Protein AF-A0A2S9G5Q4-F1 (afdb_monomer_lite)

Sequence (85 aa):
LLTGRNHHSVGMGNITETATAAPGYTSVLPNTKAPLPLTLKLTGYSTAQFGKCHEVPVWQTSPAGPFTAWPTGGGGFEYFYGFIG

Foldseek 3Di:
DFQPDDQLQQLRPDFLVPADPDRSRNLHGDPVGAGPLQVCVVVPDQFEDEEEDRSDRPVQQDPVGPCCRPCCNPVNHVYYDYHYD

Radius of gyration: 12.37 Å; chains: 1; bounding box: 26×26×30 Å

Secondary structure (DSSP, 8-state):
-TTSS-GGGGT-SS-GGG--SSTT-SS---TTS--HHHHHHHTT---EEEEEE--S-GGG-STTS--TTSTTTTSS-SEEEEEE-

pLDDT: mean 95.66, std 2.72, range [84.12, 98.56]

Structure (mmCIF, N/CA/C/O backbone):
data_AF-A0A2S9G5Q4-F1
#
_entry.id   AF-A0A2S9G5Q4-F1
#
loop_
_atom_site.group_PDB
_atom_site.id
_atom_site.type_symbol
_atom_site.label_atom_id
_atom_site.label_alt_id
_atom_site.label_comp_id
_atom_site.label_asym_id
_atom_site.label_entity_id
_atom_site.label_seq_id
_atom_site.pdbx_PDB_ins_code
_atom_site.Cartn_x
_atom_site.Cartn_y
_atom_site.Cartn_z
_atom_site.occupancy
_atom_site.B_iso_or_equiv
_atom_site.auth_seq_id
_atom_site.auth_comp_id
_atom_site.auth_asym_id
_atom_site.auth_atom_id
_atom_site.pdbx_PDB_model_num
ATOM 1 N N . LEU A 1 1 ? 7.870 -4.061 3.794 1.00 94.31 1 LEU A N 1
ATOM 2 C CA . LEU A 1 1 ? 7.296 -4.246 5.149 1.00 94.31 1 LEU A CA 1
ATOM 3 C C . LEU A 1 1 ? 5.872 -4.794 5.091 1.00 94.31 1 LEU A C 1
ATOM 5 O O . LEU A 1 1 ? 5.667 -5.924 5.509 1.00 94.31 1 LEU A O 1
ATOM 9 N N . LEU A 1 2 ? 4.917 -4.040 4.534 1.00 97.12 2 LEU A N 1
ATOM 10 C CA . LEU A 1 2 ? 3.477 -4.329 4.627 1.00 97.12 2 LEU A CA 1
ATOM 11 C C . LEU A 1 2 ? 3.059 -5.728 4.161 1.00 97.12 2 LEU A C 1
ATOM 13 O O . LEU A 1 2 ? 2.102 -6.278 4.678 1.00 97.12 2 LEU A O 1
ATOM 17 N N . THR A 1 3 ? 3.761 -6.325 3.203 1.00 97.31 3 THR A N 1
ATOM 18 C CA . THR A 1 3 ? 3.400 -7.638 2.652 1.00 97.31 3 THR A CA 1
ATOM 19 C C . THR A 1 3 ? 4.064 -8.818 3.358 1.00 97.31 3 THR A C 1
ATOM 21 O O . THR A 1 3 ? 3.708 -9.954 3.046 1.00 97.31 3 THR A O 1
ATOM 24 N N . GLY A 1 4 ? 5.054 -8.580 4.232 1.00 97.56 4 GLY A N 1
ATOM 25 C CA . GLY A 1 4 ? 5.873 -9.630 4.856 1.00 97.56 4 GLY A CA 1
ATOM 26 C C . GLY A 1 4 ? 6.663 -10.500 3.866 1.00 97.56 4 GLY A C 1
ATOM 27 O O . GLY A 1 4 ? 7.015 -11.629 4.189 1.00 97.56 4 GLY A O 1
ATOM 28 N N . ARG A 1 5 ? 6.893 -10.023 2.634 1.00 97.81 5 ARG A N 1
ATOM 29 C CA . ARG A 1 5 ? 7.486 -10.799 1.531 1.00 97.81 5 ARG A CA 1
ATOM 30 C C . ARG A 1 5 ? 8.718 -10.121 0.946 1.00 97.81 5 ARG A C 1
ATOM 32 O O . ARG A 1 5 ? 8.918 -8.921 1.123 1.00 97.81 5 ARG A O 1
ATOM 39 N N . ASN A 1 6 ? 9.510 -10.893 0.200 1.00 97.81 6 ASN A N 1
ATOM 40 C CA . ASN A 1 6 ? 10.615 -10.365 -0.597 1.00 97.81 6 ASN A CA 1
ATOM 41 C C . ASN A 1 6 ? 10.100 -9.269 -1.554 1.00 97.81 6 ASN A C 1
ATOM 43 O O . ASN A 1 6 ? 9.126 -9.485 -2.278 1.00 97.81 6 ASN A O 1
ATOM 47 N N . HIS A 1 7 ? 10.756 -8.111 -1.559 1.00 97.31 7 HIS A N 1
ATOM 48 C CA . HIS A 1 7 ? 10.344 -6.927 -2.315 1.00 97.31 7 HIS A CA 1
ATOM 49 C C . HIS A 1 7 ? 10.272 -7.118 -3.845 1.00 97.31 7 HIS A C 1
ATOM 51 O O . HIS A 1 7 ? 9.344 -6.605 -4.469 1.00 97.31 7 HIS A O 1
ATOM 57 N N . HIS A 1 8 ? 11.124 -7.957 -4.444 1.00 97.56 8 HIS A N 1
ATOM 58 C CA . HIS A 1 8 ? 11.022 -8.303 -5.866 1.00 97.56 8 HIS A CA 1
ATOM 59 C C . HIS A 1 8 ? 9.743 -9.097 -6.166 1.00 97.56 8 HIS A C 1
ATOM 61 O O . HIS A 1 8 ? 9.119 -8.914 -7.205 1.00 97.56 8 HIS A O 1
ATOM 67 N N . SER A 1 9 ? 9.285 -9.941 -5.233 1.00 97.62 9 SER A N 1
ATOM 68 C CA . SER A 1 9 ? 8.067 -10.750 -5.421 1.00 97.62 9 SER A CA 1
ATOM 69 C C . SER A 1 9 ? 6.760 -9.945 -5.375 1.00 97.62 9 SER A C 1
ATOM 71 O O . SER A 1 9 ? 5.690 -10.489 -5.654 1.00 97.62 9 SER A O 1
ATOM 73 N N . VAL A 1 10 ? 6.837 -8.663 -5.004 1.00 97.19 10 VAL A N 1
ATOM 74 C CA . VAL A 1 10 ? 5.693 -7.747 -4.880 1.00 97.19 10 VAL A CA 1
ATOM 75 C C . VAL A 1 10 ? 5.826 -6.512 -5.774 1.00 97.19 10 VAL A C 1
ATOM 77 O O . VAL A 1 10 ? 5.131 -5.528 -5.549 1.00 97.19 10 VAL A O 1
ATOM 80 N N . GLY A 1 11 ? 6.708 -6.555 -6.778 1.00 97.00 11 GLY A N 1
ATOM 81 C CA . GLY A 1 11 ? 6.870 -5.463 -7.741 1.00 97.00 11 GLY A CA 1
ATOM 82 C C . GLY A 1 11 ? 7.657 -4.259 -7.217 1.00 97.00 11 GLY A C 1
ATOM 83 O O . GLY A 1 11 ? 7.694 -3.245 -7.900 1.00 97.00 11 GLY A O 1
ATOM 84 N N . MET A 1 12 ? 8.287 -4.358 -6.043 1.00 97.19 12 MET A N 1
ATOM 85 C CA . MET A 1 12 ? 8.966 -3.253 -5.350 1.00 97.19 12 MET A CA 1
ATOM 86 C C . MET A 1 12 ? 10.483 -3.481 -5.252 1.00 97.19 12 MET A C 1
ATOM 88 O O . MET A 1 12 ? 11.092 -3.258 -4.206 1.00 97.19 12 MET A O 1
ATOM 92 N N . GLY A 1 13 ? 11.114 -3.969 -6.325 1.00 97.06 13 GLY A N 1
ATOM 93 C CA . GLY A 1 13 ? 12.570 -4.165 -6.401 1.00 97.06 13 GLY A CA 1
ATOM 94 C C . GLY A 1 13 ? 13.396 -2.870 -6.337 1.00 97.06 13 GLY A C 1
ATOM 95 O O . GLY A 1 13 ? 14.619 -2.927 -6.235 1.00 97.06 13 GLY A O 1
ATOM 96 N N . ASN A 1 14 ? 12.736 -1.716 -6.398 1.00 95.69 14 ASN A N 1
ATOM 97 C CA . ASN A 1 14 ? 13.285 -0.367 -6.368 1.00 95.69 14 ASN A CA 1
ATOM 98 C C . ASN A 1 14 ? 12.217 0.639 -5.901 1.00 95.69 14 ASN A C 1
ATOM 100 O O . ASN A 1 14 ? 11.061 0.270 -5.687 1.00 95.69 14 ASN A O 1
ATOM 104 N N . ILE A 1 15 ? 12.606 1.909 -5.746 1.00 95.56 15 ILE A N 1
ATOM 105 C CA . ILE A 1 15 ? 11.654 2.998 -5.489 1.00 95.56 15 ILE A CA 1
ATOM 106 C C . ILE A 1 15 ? 10.742 3.215 -6.702 1.00 95.56 15 ILE A C 1
ATOM 108 O O . ILE A 1 15 ? 11.164 3.009 -7.847 1.00 95.56 15 ILE A O 1
ATOM 112 N N . THR A 1 16 ? 9.510 3.656 -6.446 1.00 96.25 16 THR A N 1
ATOM 113 C CA . THR A 1 16 ? 8.429 3.727 -7.445 1.00 96.25 16 THR A CA 1
ATOM 114 C C . THR A 1 16 ? 8.794 4.562 -8.678 1.00 96.25 16 THR A C 1
ATOM 116 O O . THR A 1 16 ? 8.442 4.208 -9.799 1.00 96.25 16 THR A O 1
ATOM 119 N N . GLU A 1 17 ? 9.586 5.616 -8.494 1.00 96.25 17 GLU A N 1
ATOM 120 C CA . GLU A 1 17 ? 10.038 6.576 -9.506 1.00 96.25 17 GLU A CA 1
ATOM 121 C C . GLU A 1 17 ? 10.950 5.949 -10.559 1.00 96.25 17 GLU A C 1
ATOM 123 O O . GLU A 1 17 ? 11.088 6.470 -11.662 1.00 96.25 17 GLU A O 1
ATOM 128 N N . THR A 1 18 ? 11.584 4.829 -10.217 1.00 96.94 18 THR A N 1
ATOM 129 C CA . THR A 1 18 ? 12.516 4.122 -11.101 1.00 96.94 18 THR A CA 1
ATOM 130 C C . THR A 1 18 ? 11.905 2.845 -11.677 1.00 96.94 18 THR A C 1
ATOM 132 O O . THR A 1 18 ? 12.630 2.015 -12.224 1.00 96.94 18 THR A O 1
ATOM 135 N N . ALA A 1 19 ? 10.587 2.653 -11.537 1.00 96.50 19 ALA A N 1
ATOM 136 C CA . ALA A 1 19 ? 9.882 1.466 -12.008 1.00 96.50 19 ALA A CA 1
ATOM 137 C C . ALA A 1 19 ? 10.179 1.155 -13.484 1.00 96.50 19 ALA A C 1
ATOM 139 O O . ALA A 1 19 ? 10.297 2.041 -14.330 1.00 96.50 19 ALA A O 1
ATOM 140 N N . THR A 1 20 ? 10.267 -0.133 -13.798 1.00 96.31 20 THR A N 1
ATOM 141 C CA . THR A 1 20 ? 10.520 -0.642 -15.148 1.00 96.31 20 THR A CA 1
ATOM 142 C C . THR A 1 20 ? 9.523 -1.744 -15.497 1.00 96.31 20 THR A C 1
ATOM 144 O O . THR A 1 20 ? 8.787 -2.242 -14.646 1.00 96.31 20 THR A O 1
ATOM 147 N N . ALA A 1 21 ? 9.519 -2.176 -16.758 1.00 95.69 21 ALA A N 1
ATOM 148 C CA . ALA A 1 21 ? 8.735 -3.332 -17.190 1.00 95.69 21 ALA A CA 1
ATOM 149 C C . ALA A 1 21 ? 9.344 -4.684 -16.755 1.00 95.69 21 ALA A C 1
ATOM 151 O O . ALA A 1 21 ? 8.736 -5.729 -16.989 1.00 95.69 21 ALA A O 1
ATOM 152 N N . ALA A 1 22 ? 10.539 -4.692 -16.149 1.00 97.31 22 ALA A N 1
ATOM 153 C CA . ALA A 1 22 ? 11.190 -5.926 -15.729 1.00 97.31 22 ALA A CA 1
ATOM 154 C C . ALA A 1 22 ? 10.403 -6.610 -14.588 1.00 97.31 22 ALA A C 1
ATOM 156 O O . ALA A 1 22 ? 9.900 -5.928 -13.685 1.00 97.31 22 ALA A O 1
ATOM 157 N N . PRO A 1 23 ? 10.314 -7.956 -14.575 1.00 96.12 23 PRO A N 1
ATOM 158 C CA . PRO A 1 23 ? 9.624 -8.685 -13.517 1.00 96.12 23 PRO A CA 1
ATOM 159 C C . PRO A 1 23 ? 10.139 -8.313 -12.121 1.00 96.12 23 PRO A C 1
ATOM 161 O O . PRO A 1 23 ? 11.326 -8.436 -11.832 1.00 96.12 23 PRO A O 1
ATOM 164 N N . GLY A 1 24 ? 9.232 -7.869 -11.249 1.00 97.00 24 GLY A N 1
ATOM 165 C CA . GLY A 1 24 ? 9.542 -7.487 -9.868 1.00 97.00 24 GLY A CA 1
ATOM 166 C C . GLY A 1 24 ? 9.944 -6.024 -9.647 1.00 97.00 24 GLY A C 1
ATOM 167 O O . GLY A 1 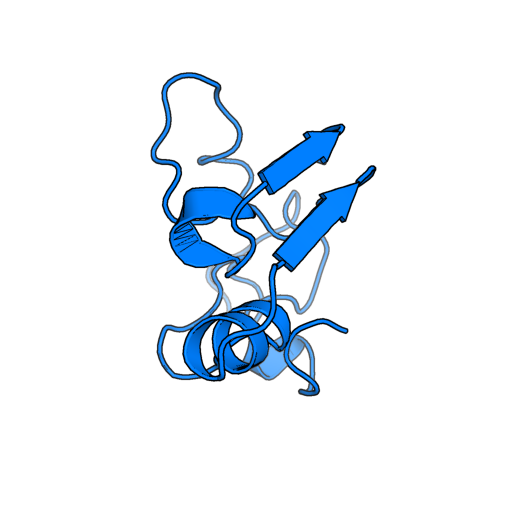24 ? 10.170 -5.644 -8.500 1.00 97.00 24 GLY A O 1
ATOM 168 N N . TYR A 1 25 ? 9.970 -5.199 -10.698 1.00 97.75 25 TYR A N 1
ATOM 169 C CA . TYR A 1 25 ? 10.358 -3.778 -10.651 1.00 97.75 25 TYR A CA 1
ATOM 170 C C . TYR A 1 25 ? 9.249 -2.848 -11.168 1.00 97.75 25 TYR A C 1
ATOM 172 O O . TYR A 1 25 ? 9.517 -1.741 -11.621 1.00 97.75 25 TYR A O 1
ATOM 180 N N . THR A 1 26 ? 7.996 -3.304 -11.149 1.00 96.88 26 THR A N 1
ATOM 181 C CA . THR A 1 26 ? 6.867 -2.621 -11.798 1.00 96.88 26 THR A CA 1
ATOM 182 C C . THR A 1 26 ? 6.209 -1.550 -10.936 1.00 96.88 26 THR A C 1
ATOM 184 O O . THR A 1 26 ? 5.322 -0.861 -11.421 1.00 96.88 26 THR A O 1
ATOM 187 N N . SER A 1 27 ? 6.572 -1.427 -9.657 1.00 96.12 27 SER A N 1
ATOM 188 C CA . SER A 1 27 ? 5.886 -0.612 -8.642 1.00 96.12 27 SER A CA 1
ATOM 189 C C . SER A 1 27 ? 4.417 -0.990 -8.391 1.00 96.12 27 SER A C 1
ATOM 191 O O . SER A 1 27 ? 3.715 -0.287 -7.666 1.00 96.12 27 SER A O 1
ATOM 193 N N . VAL A 1 28 ? 3.930 -2.096 -8.959 1.00 94.88 28 VAL A N 1
ATOM 194 C CA . VAL A 1 28 ? 2.538 -2.538 -8.817 1.00 94.88 28 VAL A CA 1
ATOM 195 C C . VAL A 1 28 ? 2.485 -3.765 -7.921 1.00 94.88 28 VAL A C 1
ATOM 197 O O . VAL A 1 28 ? 3.015 -4.821 -8.270 1.00 94.88 28 VAL A O 1
ATOM 200 N N . LEU A 1 29 ? 1.792 -3.636 -6.788 1.00 95.06 29 LEU A N 1
ATOM 201 C CA . LEU A 1 29 ? 1.518 -4.753 -5.892 1.00 95.06 29 LEU A CA 1
ATOM 202 C C . LEU A 1 29 ? 0.583 -5.772 -6.577 1.00 95.06 29 LEU A C 1
ATOM 204 O O . LEU A 1 29 ? -0.539 -5.414 -6.942 1.00 95.06 29 LEU A O 1
ATOM 208 N N . PRO A 1 30 ? 0.977 -7.052 -6.718 1.00 94.12 30 PRO A N 1
ATOM 209 C CA . PRO A 1 30 ? 0.092 -8.075 -7.264 1.00 94.12 30 PRO A CA 1
ATOM 210 C C . PRO A 1 30 ? -1.099 -8.356 -6.340 1.00 94.12 30 PRO A C 1
ATOM 212 O O . PRO A 1 30 ? -0.940 -8.482 -5.124 1.00 94.12 30 PRO A O 1
ATOM 215 N N . ASN A 1 31 ? -2.277 -8.597 -6.919 1.00 91.75 31 ASN A N 1
ATOM 216 C CA . ASN A 1 31 ? -3.502 -8.945 -6.179 1.00 91.75 31 ASN A CA 1
ATOM 217 C C . ASN 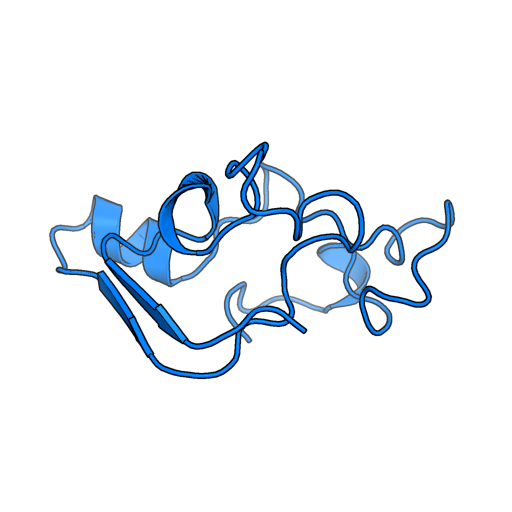A 1 31 ? -3.428 -10.289 -5.416 1.00 91.75 31 ASN A C 1
ATOM 219 O O . ASN A 1 31 ? -4.315 -10.607 -4.631 1.00 91.75 31 ASN A O 1
ATOM 223 N N . THR A 1 32 ? -2.361 -11.069 -5.606 1.00 94.94 32 THR A N 1
ATOM 224 C CA . THR A 1 32 ? -2.098 -12.327 -4.889 1.00 94.94 32 THR A CA 1
ATOM 225 C C . THR A 1 32 ? -1.282 -12.138 -3.604 1.00 94.94 32 THR A C 1
ATOM 227 O O . THR A 1 32 ? -0.945 -13.120 -2.936 1.00 94.94 32 THR A O 1
ATOM 230 N N . LYS A 1 33 ? -0.913 -10.897 -3.247 1.00 95.44 33 LYS A N 1
ATOM 231 C CA . LYS A 1 33 ? 0.015 -10.578 -2.148 1.00 95.44 33 LYS A CA 1
ATOM 232 C C . LYS A 1 33 ? -0.580 -9.522 -1.211 1.00 95.44 33 LYS A C 1
ATOM 234 O O . LYS A 1 33 ? -0.121 -8.387 -1.171 1.00 95.44 33 LYS A O 1
ATOM 239 N N . ALA A 1 34 ? -1.584 -9.922 -0.432 1.00 95.00 34 ALA A N 1
ATOM 240 C CA . ALA A 1 34 ? -2.280 -9.031 0.498 1.00 95.00 34 ALA A CA 1
ATOM 241 C C . ALA A 1 34 ? -1.316 -8.306 1.473 1.00 95.00 34 ALA A C 1
ATOM 243 O O . ALA A 1 34 ? -0.458 -8.970 2.077 1.00 95.00 34 ALA A O 1
ATOM 244 N N . PRO A 1 35 ? -1.455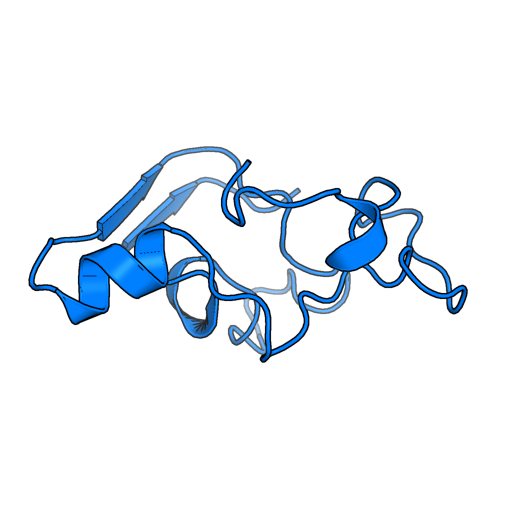 -6.975 1.642 1.00 96.50 35 PRO A N 1
ATOM 245 C CA . PRO A 1 35 ? -0.838 -6.220 2.730 1.00 96.50 35 PRO A CA 1
ATOM 246 C C . PRO A 1 35 ? -1.418 -6.606 4.099 1.00 96.50 35 PRO A C 1
ATOM 248 O O . PRO A 1 35 ? -2.608 -6.881 4.222 1.00 96.50 35 PRO A O 1
ATOM 251 N N . LEU A 1 36 ? -0.596 -6.546 5.145 1.00 97.88 36 LEU A N 1
ATOM 252 C CA . LEU A 1 36 ? -0.980 -6.717 6.548 1.00 97.88 36 LEU A CA 1
ATOM 253 C C . LEU A 1 36 ? -2.224 -5.902 6.951 1.00 97.88 36 LEU A C 1
ATOM 255 O O . LEU A 1 36 ? -3.141 -6.507 7.501 1.00 97.88 36 LEU A O 1
ATOM 259 N N . PRO A 1 37 ? -2.310 -4.582 6.685 1.00 97.94 37 PRO A N 1
ATOM 260 C CA . PRO A 1 37 ? -3.513 -3.803 7.000 1.00 97.94 37 PRO A CA 1
ATOM 261 C C . PRO A 1 37 ? -4.786 -4.360 6.350 1.00 97.94 37 PRO A C 1
ATOM 263 O O . PRO A 1 37 ? -5.814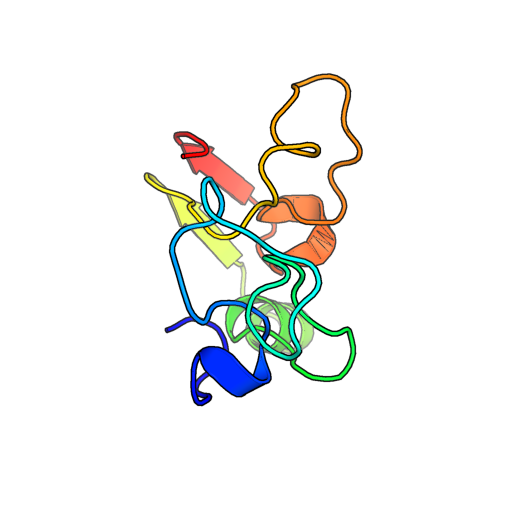 -4.402 7.015 1.00 97.94 37 PRO A O 1
ATOM 266 N N . LEU A 1 38 ? -4.730 -4.887 5.119 1.00 96.69 38 LEU A N 1
ATOM 267 C CA . LEU A 1 38 ? -5.900 -5.517 4.497 1.00 96.69 38 LEU A CA 1
ATOM 268 C C . LEU A 1 38 ? -6.351 -6.755 5.282 1.00 96.69 38 LEU A C 1
ATOM 270 O O . LEU A 1 38 ? -7.540 -6.912 5.548 1.00 96.69 38 LEU A O 1
ATOM 274 N N . THR A 1 39 ? -5.412 -7.611 5.690 1.00 96.88 39 THR A N 1
ATOM 275 C CA . THR A 1 39 ? -5.722 -8.773 6.535 1.00 96.88 39 THR A CA 1
ATOM 276 C C . THR A 1 39 ? -6.345 -8.339 7.861 1.00 96.88 39 THR A C 1
ATOM 278 O O . THR A 1 39 ? -7.372 -8.882 8.255 1.00 96.88 39 THR A O 1
ATOM 281 N N . LEU A 1 40 ? -5.765 -7.335 8.526 1.00 98.19 40 LEU A N 1
ATOM 282 C CA . LEU A 1 40 ? -6.259 -6.825 9.807 1.00 98.19 40 LEU A CA 1
ATOM 283 C C . LEU A 1 40 ? -7.674 -6.249 9.682 1.00 98.19 40 LEU A C 1
ATOM 285 O O . LEU A 1 40 ? -8.553 -6.630 10.459 1.00 98.19 40 LEU A O 1
ATOM 289 N N . LYS A 1 41 ? -7.918 -5.419 8.661 1.00 97.44 41 LYS A N 1
ATOM 290 C CA . LYS A 1 41 ? -9.239 -4.865 8.339 1.00 97.44 41 LYS A CA 1
ATOM 291 C C . LYS A 1 41 ? -10.287 -5.964 8.174 1.00 97.44 41 LYS A C 1
ATOM 293 O O . LYS A 1 41 ? -11.358 -5.898 8.769 1.00 97.44 41 LYS A O 1
ATOM 298 N N . LEU A 1 42 ? -9.965 -7.013 7.413 1.00 96.25 42 LEU A N 1
ATOM 299 C CA . LEU A 1 42 ? -10.870 -8.150 7.197 1.00 96.25 42 LEU A CA 1
ATOM 300 C C . LEU A 1 42 ? -11.138 -8.969 8.471 1.00 96.25 42 LEU A C 1
ATOM 302 O O . LEU A 1 42 ? -12.112 -9.714 8.520 1.00 96.25 42 LEU A O 1
ATOM 306 N N . THR A 1 43 ? -10.308 -8.815 9.503 1.00 97.75 43 THR A N 1
ATOM 307 C CA . THR A 1 43 ? -10.482 -9.448 10.821 1.00 97.75 43 THR A CA 1
ATOM 308 C C . THR A 1 43 ? -11.070 -8.514 11.887 1.00 97.75 43 THR A C 1
ATOM 310 O O . THR A 1 43 ? -11.059 -8.853 13.066 1.00 97.75 43 THR A O 1
ATOM 313 N N . GLY A 1 44 ? -11.607 -7.354 11.492 1.00 97.81 44 GLY A N 1
ATOM 314 C CA . GLY A 1 44 ? -12.332 -6.446 12.389 1.00 97.81 44 GLY A CA 1
ATOM 315 C C . GLY A 1 44 ? -11.470 -5.403 13.102 1.00 97.81 44 GLY A C 1
ATOM 316 O O . GLY A 1 44 ? -11.971 -4.703 13.980 1.00 97.81 44 GLY A O 1
ATOM 317 N N . TYR A 1 45 ? -10.194 -5.267 12.736 1.00 98.56 45 TYR A N 1
ATOM 318 C CA . TYR A 1 45 ? -9.368 -4.165 13.227 1.00 98.56 45 TYR A CA 1
ATOM 319 C C . TYR A 1 45 ? -9.669 -2.881 12.461 1.00 98.56 45 TYR A C 1
ATOM 321 O O . TYR A 1 45 ? -9.774 -2.899 11.238 1.00 98.56 45 TYR A O 1
ATOM 329 N N . SER A 1 46 ? -9.692 -1.755 13.175 1.00 98.31 46 SER A N 1
ATOM 330 C CA . SER A 1 46 ? -9.653 -0.434 12.551 1.00 98.31 46 SER A CA 1
ATOM 331 C C . SER A 1 46 ? -8.232 -0.113 12.099 1.00 98.31 46 SER A C 1
ATOM 333 O O . SER A 1 46 ? -7.279 -0.231 12.873 1.00 98.31 46 SER A O 1
ATOM 335 N N . THR A 1 47 ? -8.078 0.300 10.845 1.00 98.56 47 THR A N 1
ATOM 336 C CA . THR A 1 47 ? -6.767 0.469 10.207 1.00 98.56 47 THR A CA 1
ATOM 337 C C . THR A 1 47 ? -6.559 1.891 9.698 1.00 98.56 47 THR A C 1
ATOM 339 O O . THR A 1 47 ? -7.389 2.451 8.983 1.00 98.56 47 THR A O 1
ATOM 342 N N . ALA A 1 48 ? -5.415 2.485 10.031 1.00 98.19 48 ALA A N 1
ATOM 343 C CA . ALA A 1 48 ? -5.045 3.812 9.557 1.00 98.19 48 ALA A CA 1
ATOM 344 C C . ALA A 1 48 ? -3.541 3.915 9.282 1.0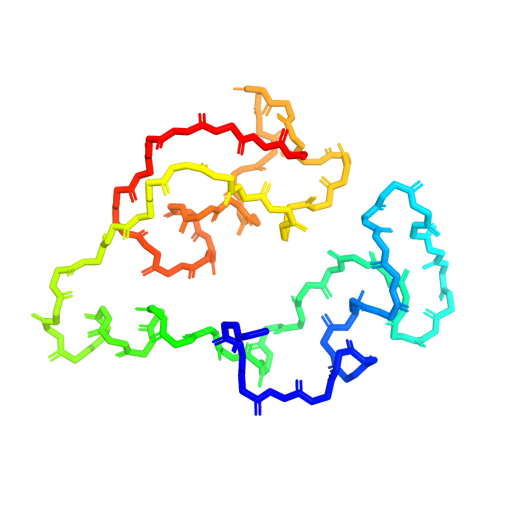0 98.19 48 ALA A C 1
ATOM 346 O O . ALA A 1 48 ? -2.734 3.317 9.998 1.00 98.19 48 ALA A O 1
ATOM 347 N N . GLN A 1 49 ? -3.171 4.688 8.261 1.00 98.06 49 GLN A N 1
ATOM 348 C CA . GLN A 1 49 ? -1.785 5.057 7.976 1.00 98.06 49 GLN A CA 1
ATOM 349 C C . GLN A 1 49 ? -1.603 6.563 8.156 1.00 98.06 49 GLN A C 1
ATOM 351 O O . GLN A 1 49 ? -2.340 7.367 7.585 1.00 98.06 49 GLN A O 1
ATOM 356 N N . PHE A 1 50 ? -0.584 6.937 8.926 1.00 98.12 50 PHE A N 1
ATOM 357 C CA . PHE A 1 50 ? -0.214 8.326 9.169 1.00 98.12 50 PHE A CA 1
ATOM 358 C C . PHE A 1 50 ? 1.226 8.560 8.716 1.00 98.12 50 PHE A C 1
ATOM 360 O O . PHE A 1 50 ? 2.125 7.811 9.098 1.00 98.12 50 PHE A O 1
ATOM 367 N N . GLY A 1 51 ? 1.448 9.599 7.913 1.00 98.06 51 GLY A N 1
ATOM 368 C CA . GLY A 1 51 ? 2.771 9.962 7.404 1.00 98.06 51 GLY A CA 1
ATOM 369 C C . GLY A 1 51 ? 3.049 9.451 5.990 1.00 98.06 51 GLY A C 1
ATOM 370 O O . GLY A 1 51 ? 2.192 9.534 5.112 1.00 98.06 51 GLY A O 1
ATOM 371 N N . LYS A 1 52 ? 4.279 8.991 5.748 1.00 97.00 52 LYS A N 1
ATOM 372 C CA . LYS A 1 52 ? 4.752 8.648 4.403 1.00 97.00 52 LYS A CA 1
ATOM 373 C C . LYS A 1 52 ? 4.072 7.383 3.870 1.00 97.00 52 LYS A C 1
ATOM 375 O O . LYS A 1 52 ? 4.053 6.356 4.552 1.00 97.00 52 LYS A O 1
ATOM 380 N N . CYS A 1 53 ? 3.599 7.439 2.629 1.00 96.25 53 CYS A N 1
ATOM 381 C CA . CYS A 1 53 ? 3.319 6.266 1.810 1.00 96.25 53 CYS A CA 1
ATOM 382 C C . CYS A 1 53 ? 4.154 6.338 0.530 1.00 96.25 53 CYS A C 1
ATOM 384 O O . CYS A 1 53 ? 4.112 7.327 -0.196 1.00 96.25 53 CYS A O 1
ATOM 386 N N . HIS A 1 54 ? 4.912 5.282 0.249 1.00 95.88 54 HIS A N 1
ATOM 387 C CA . HIS A 1 54 ? 5.761 5.177 -0.941 1.00 95.88 54 HIS A CA 1
ATOM 388 C C . HIS A 1 54 ? 5.496 3.877 -1.707 1.00 95.88 54 HIS A C 1
ATOM 390 O O . HIS A 1 54 ? 6.378 3.301 -2.332 1.00 95.88 54 HIS A O 1
ATOM 396 N N . GLU A 1 55 ? 4.261 3.388 -1.614 1.00 95.12 55 GLU A N 1
ATOM 397 C CA . GLU A 1 55 ? 3.797 2.136 -2.214 1.00 95.12 55 GLU A CA 1
ATOM 398 C C . GLU A 1 55 ? 2.800 2.367 -3.365 1.00 95.12 55 GLU A C 1
ATOM 400 O O . GLU A 1 55 ? 2.252 1.410 -3.911 1.00 95.12 55 GLU A O 1
ATOM 405 N N . VAL A 1 56 ? 2.566 3.630 -3.743 1.00 95.69 56 VAL A N 1
ATOM 406 C CA . VAL A 1 56 ? 1.685 4.022 -4.851 1.00 95.69 56 VAL A CA 1
ATOM 407 C C . VAL A 1 56 ? 2.526 4.207 -6.117 1.00 95.69 56 VAL A C 1
ATOM 409 O O . VAL A 1 56 ? 3.485 4.977 -6.080 1.00 95.69 56 VAL A O 1
ATOM 412 N N . PRO A 1 57 ? 2.178 3.567 -7.250 1.00 94.75 57 PRO A N 1
ATOM 413 C CA . PRO A 1 57 ? 2.848 3.832 -8.515 1.00 94.75 57 PRO A CA 1
ATOM 414 C C . PRO A 1 57 ? 2.804 5.318 -8.863 1.00 94.75 57 PRO A C 1
ATOM 416 O O . PRO A 1 57 ? 1.761 5.954 -8.718 1.00 94.75 57 PRO A O 1
ATOM 419 N N . VAL A 1 58 ? 3.902 5.854 -9.394 1.00 95.06 58 VAL A N 1
ATOM 420 C CA . VAL A 1 58 ? 4.066 7.293 -9.677 1.00 95.06 58 VAL A CA 1
ATOM 421 C C . VAL A 1 58 ? 2.920 7.873 -10.519 1.00 95.06 58 VAL A C 1
ATOM 423 O O . VAL A 1 58 ? 2.463 8.986 -10.269 1.00 95.06 58 VAL A O 1
ATOM 426 N N . TRP A 1 59 ? 2.385 7.090 -11.462 1.00 93.88 59 TRP A N 1
ATOM 427 C CA . TRP A 1 59 ? 1.262 7.471 -12.334 1.00 93.88 59 TRP A CA 1
ATOM 428 C C . TRP A 1 59 ? -0.124 7.398 -11.673 1.00 93.88 59 TRP A C 1
ATOM 430 O O . TRP A 1 59 ? -1.119 7.738 -12.307 1.00 93.88 59 TRP A O 1
ATOM 440 N N . GLN A 1 60 ? -0.214 6.951 -10.420 1.00 94.38 60 GLN A N 1
ATOM 441 C CA . GLN A 1 60 ? -1.446 6.923 -9.626 1.00 94.38 60 GLN A CA 1
ATOM 442 C C . GLN A 1 60 ? -1.393 7.881 -8.431 1.00 94.38 60 GLN A C 1
ATOM 444 O O . GLN A 1 60 ? -2.279 7.839 -7.593 1.00 94.38 60 GLN A O 1
ATOM 449 N N . THR A 1 61 ? -0.392 8.758 -8.329 1.00 94.00 61 THR A N 1
ATOM 450 C CA . THR A 1 61 ? -0.230 9.684 -7.186 1.00 94.00 61 THR A CA 1
ATOM 451 C C . THR A 1 61 ? -1.102 10.942 -7.273 1.00 94.00 61 THR A C 1
ATOM 453 O O . THR A 1 61 ? -1.216 11.691 -6.305 1.00 94.00 61 THR A O 1
ATOM 456 N N . SER A 1 62 ? -1.740 11.177 -8.423 1.00 91.69 62 SER A N 1
ATOM 457 C CA . SER A 1 62 ? -2.591 12.344 -8.659 1.00 91.69 62 SER A CA 1
ATOM 458 C C . SER A 1 62 ? -3.832 12.349 -7.755 1.00 91.69 62 SER A C 1
ATOM 460 O O . SER A 1 62 ? -4.465 11.303 -7.583 1.00 91.69 62 SER A O 1
ATOM 462 N N . PRO A 1 63 ? -4.279 13.526 -7.271 1.00 88.56 63 PRO A N 1
ATOM 463 C CA . PRO A 1 63 ? -5.556 13.658 -6.573 1.00 88.56 63 PRO A CA 1
ATOM 464 C C . PRO A 1 63 ? -6.774 13.386 -7.474 1.00 88.56 63 PRO A C 1
ATOM 466 O O . PRO A 1 63 ? -7.893 13.358 -6.978 1.00 88.56 63 PRO A O 1
ATOM 469 N N . ALA A 1 64 ? -6.589 13.189 -8.784 1.00 93.56 64 ALA A N 1
ATOM 470 C CA . ALA A 1 64 ? -7.651 12.751 -9.690 1.00 93.56 64 ALA A CA 1
ATOM 471 C C . ALA A 1 64 ? -7.881 11.223 -9.669 1.00 93.56 64 ALA A C 1
ATOM 473 O O . ALA A 1 64 ? -8.878 10.746 -10.209 1.00 93.56 64 ALA A O 1
ATOM 474 N N . GLY A 1 65 ? -6.974 10.453 -9.059 1.00 90.44 65 GLY A N 1
ATOM 475 C CA . GLY A 1 65 ? -7.005 8.993 -9.061 1.00 90.44 65 GLY A CA 1
ATOM 476 C C . GLY A 1 65 ? -6.388 8.354 -10.319 1.00 90.44 65 GLY A C 1
ATOM 477 O O . GLY A 1 65 ? -5.787 9.048 -11.143 1.00 90.44 65 GLY A O 1
ATOM 478 N N . PRO A 1 66 ? -6.502 7.019 -10.472 1.00 93.25 66 PRO A N 1
ATOM 479 C CA . PRO A 1 66 ? -7.267 6.105 -9.620 1.00 93.25 66 PRO A CA 1
ATOM 480 C C . PRO A 1 66 ? -6.648 5.922 -8.226 1.00 93.25 66 PRO A C 1
ATOM 482 O O . PRO A 1 66 ? -5.432 5.881 -8.073 1.00 93.25 66 PRO A O 1
ATOM 485 N N . PHE A 1 67 ? -7.494 5.744 -7.207 1.00 93.81 67 PHE A N 1
ATOM 486 C CA . PHE A 1 67 ? -7.055 5.542 -5.817 1.00 93.81 67 PHE A CA 1
ATOM 487 C C . PHE A 1 67 ? -6.835 4.070 -5.445 1.00 93.81 67 PHE A C 1
ATOM 489 O O . PHE A 1 67 ? -6.618 3.741 -4.286 1.00 93.81 67 PHE A O 1
ATOM 496 N N . THR A 1 68 ? -6.881 3.150 -6.409 1.00 92.56 68 THR A N 1
ATOM 497 C CA . THR A 1 68 ? -6.815 1.701 -6.156 1.00 92.56 68 THR A CA 1
ATOM 498 C C . THR A 1 68 ? -5.500 1.239 -5.540 1.00 92.56 68 THR A C 1
ATOM 500 O O . THR A 1 68 ? -5.496 0.237 -4.842 1.00 92.56 68 THR A O 1
ATOM 503 N N . ALA A 1 69 ? -4.392 1.942 -5.777 1.00 93.44 69 ALA A N 1
ATOM 504 C CA . ALA A 1 69 ? -3.113 1.642 -5.131 1.00 93.44 69 ALA A CA 1
ATOM 505 C C . ALA A 1 69 ? -2.870 2.465 -3.855 1.00 93.44 69 ALA A C 1
ATOM 507 O O . ALA A 1 69 ? -1.890 2.225 -3.157 1.00 93.44 69 ALA A O 1
ATOM 508 N N . TRP A 1 70 ? -3.744 3.426 -3.537 1.00 96.06 70 TRP A N 1
ATOM 509 C CA . TRP A 1 70 ? -3.588 4.270 -2.354 1.00 96.06 70 TRP A CA 1
ATOM 510 C C . TRP A 1 70 ? -3.819 3.468 -1.071 1.00 96.06 70 TRP A C 1
ATOM 512 O O . TRP A 1 70 ? -4.531 2.453 -1.104 1.00 96.06 70 TRP A O 1
ATOM 522 N N . PRO A 1 71 ? -3.307 3.957 0.076 1.00 96.50 71 PRO A N 1
ATOM 523 C CA . PRO A 1 71 ? -3.550 3.353 1.383 1.00 96.50 71 PRO A CA 1
ATOM 524 C C . PRO A 1 71 ? -5.018 2.984 1.632 1.00 96.50 71 PRO A C 1
ATOM 526 O O . PRO A 1 71 ? -5.298 1.858 2.045 1.00 96.50 71 PRO A O 1
ATOM 529 N N . THR A 1 72 ? -5.945 3.894 1.308 1.00 94.12 72 THR A N 1
ATOM 530 C CA . THR A 1 72 ? -7.392 3.728 1.524 1.00 94.12 72 THR A CA 1
ATOM 531 C C . THR A 1 72 ? -8.117 2.907 0.459 1.00 94.12 72 THR A C 1
ATOM 533 O O . THR A 1 72 ? -9.192 2.377 0.731 1.00 94.12 72 THR A O 1
ATOM 536 N N . GLY A 1 73 ? -7.559 2.784 -0.750 1.00 85.25 73 GLY A N 1
ATOM 537 C CA . GLY A 1 73 ? -8.206 2.064 -1.852 1.00 85.25 73 GLY A CA 1
ATOM 538 C C . GLY A 1 73 ? -7.814 0.592 -1.928 1.00 85.25 73 GLY A C 1
ATOM 539 O O . GLY A 1 73 ? -8.683 -0.275 -1.939 1.00 85.25 73 GLY A O 1
ATOM 540 N N . GLY A 1 74 ? -6.513 0.298 -1.955 1.00 84.12 74 GLY A N 1
ATOM 541 C CA . GLY A 1 74 ? -5.997 -1.077 -2.059 1.00 84.12 74 GLY A CA 1
ATOM 542 C C . GLY A 1 74 ? -4.885 -1.409 -1.075 1.00 84.12 74 GLY A C 1
ATOM 543 O O . GLY A 1 74 ? -4.528 -2.578 -0.931 1.00 84.12 74 GLY A O 1
ATOM 544 N N . GLY A 1 75 ? -4.375 -0.411 -0.349 1.00 92.12 75 GLY A N 1
ATOM 545 C CA . GLY A 1 75 ? -3.408 -0.615 0.724 1.00 92.12 75 GLY A CA 1
ATOM 546 C C . GLY A 1 75 ? -4.001 -1.307 1.949 1.00 92.12 75 GLY A C 1
ATOM 547 O O . GLY A 1 75 ? -3.245 -1.859 2.735 1.00 92.12 75 GLY A O 1
ATOM 548 N N . GLY A 1 76 ? -5.329 -1.337 2.093 1.00 96.06 76 GLY A N 1
ATOM 549 C CA . GLY A 1 76 ? -6.024 -2.011 3.191 1.00 96.06 76 GLY A CA 1
ATOM 550 C C . GLY A 1 76 ? -6.237 -1.152 4.433 1.00 96.06 76 GLY A C 1
ATOM 551 O O . GLY A 1 76 ? -6.815 -1.649 5.391 1.00 96.06 76 GLY A O 1
ATOM 552 N N . PHE A 1 77 ? -5.811 0.112 4.414 1.00 98.12 77 PHE A N 1
ATOM 553 C CA . PHE A 1 77 ? -6.139 1.077 5.455 1.00 98.12 77 PHE A CA 1
ATOM 554 C C . PHE A 1 77 ? -7.538 1.653 5.217 1.00 98.12 77 PHE A C 1
ATOM 556 O O . PHE A 1 77 ? -7.999 1.749 4.085 1.00 98.12 77 PHE A O 1
ATOM 563 N N . GLU A 1 78 ? -8.240 2.040 6.272 1.00 97.56 78 GLU A N 1
ATOM 564 C CA . GLU A 1 78 ? -9.534 2.728 6.168 1.00 97.56 78 GLU A CA 1
ATOM 565 C C . GLU A 1 78 ? -9.363 4.245 6.208 1.00 97.56 78 GLU A C 1
ATOM 567 O O . GLU A 1 78 ? -10.126 4.971 5.575 1.00 97.56 78 GLU A O 1
ATOM 572 N N . TYR A 1 79 ? -8.310 4.715 6.880 1.00 97.75 79 TYR A N 1
ATOM 573 C CA . TYR A 1 79 ? -7.939 6.123 6.950 1.00 97.75 79 TYR A CA 1
ATOM 574 C C . TYR A 1 79 ? -6.489 6.343 6.526 1.00 97.75 79 TYR A C 1
ATOM 576 O O . TYR A 1 79 ? -5.595 5.557 6.843 1.00 97.75 79 TYR A O 1
ATOM 584 N N . PHE A 1 80 ? -6.251 7.456 5.837 1.00 97.12 80 PHE A N 1
ATOM 585 C CA . PHE A 1 80 ? -4.916 7.915 5.485 1.00 97.12 80 PHE A CA 1
ATOM 586 C C . PHE A 1 80 ? -4.804 9.415 5.705 1.00 97.12 80 PHE A C 1
ATOM 588 O O . PHE A 1 80 ? -5.645 10.181 5.236 1.00 97.12 80 PHE A O 1
ATOM 595 N N . TYR A 1 81 ? -3.752 9.823 6.405 1.00 97.31 81 TYR A N 1
ATOM 596 C CA . TYR A 1 81 ? -3.383 11.222 6.549 1.00 97.31 81 TYR A CA 1
ATOM 597 C C . TYR A 1 81 ? -1.868 11.354 6.428 1.00 97.31 81 TYR A C 1
ATOM 599 O O . TYR A 1 81 ? -1.113 10.883 7.281 1.00 97.31 81 TYR A O 1
ATOM 607 N N . GLY A 1 82 ? -1.413 11.981 5.349 1.00 96.19 82 GLY A N 1
ATOM 608 C CA . GLY A 1 82 ? 0.004 12.057 5.039 1.00 96.19 82 GLY A CA 1
ATOM 609 C C . GLY A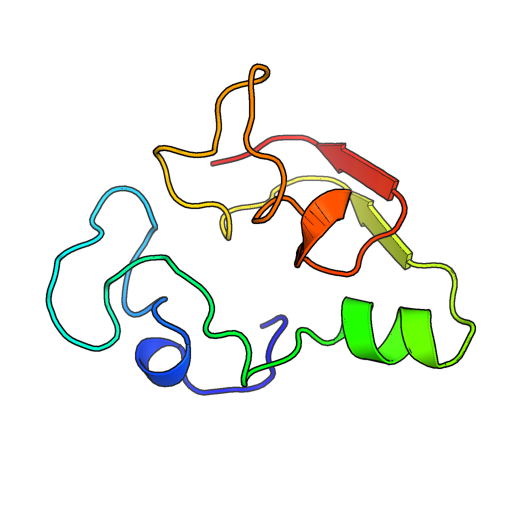 1 82 ? 0.259 12.451 3.594 1.00 96.19 82 GLY A C 1
ATOM 610 O O . GLY A 1 82 ? -0.525 13.188 3.000 1.00 96.19 82 GLY A O 1
ATOM 611 N N . PHE A 1 83 ? 1.363 11.960 3.042 1.00 95.38 83 PHE A N 1
ATOM 612 C CA . PHE A 1 83 ? 1.803 12.281 1.687 1.00 95.38 83 PHE A CA 1
ATOM 613 C C . PHE A 1 83 ? 2.238 11.026 0.930 1.00 95.38 83 PHE A C 1
ATOM 615 O O . PHE A 1 83 ? 2.621 10.019 1.533 1.00 95.38 83 PHE A O 1
ATOM 622 N N . ILE A 1 84 ? 2.148 11.111 -0.396 1.00 94.88 84 ILE A N 1
ATOM 623 C CA . ILE A 1 84 ? 2.584 10.075 -1.328 1.00 94.88 84 ILE A CA 1
ATOM 624 C C . ILE A 1 84 ? 3.941 10.486 -1.922 1.00 94.88 84 ILE A C 1
ATOM 626 O O . ILE A 1 84 ? 4.065 11.625 -2.377 1.00 94.88 84 ILE A O 1
ATOM 630 N N . GLY A 1 85 ? 4.912 9.564 -1.944 1.00 87.38 85 GLY A N 1
ATOM 631 C CA . GLY A 1 85 ? 6.290 9.788 -2.434 1.00 87.38 85 GLY A CA 1
ATOM 632 C C . GLY A 1 85 ? 7.318 9.921 -1.319 1.00 87.38 85 GLY A C 1
ATOM 633 O O . GLY A 1 85 ? 6.939 10.382 -0.225 1.00 87.38 85 GLY A O 1
#